Protein AF-A0A918D0B2-F1 (afdb_monomer)

Organism: NCBI:txid1004261

Secondary structure (DSSP, 8-state):
--HHHHHHHHHHHHHHHHHHTT-SS--HHHHHHHHHHHHHHHHHHHHHHHHHT--

Foldseek 3Di:
DCLVVVLVVLVVLLVVLVVVLPDPPDDPVVNVVSVVVNVVSVVVNVVSCVVVVPD

Radius of gyration: 12.88 Å; Cα contacts (8 Å, |Δi|>4): 24; chains: 1; bounding box: 32×18×32 Å

Structure (mmCIF, N/CA/C/O backbone):
data_AF-A0A918D0B2-F1
#
_entry.id   AF-A0A918D0B2-F1
#
loop_
_atom_site.group_PDB
_atom_site.id
_atom_site.type_symbol
_atom_site.label_atom_id
_atom_site.label_alt_id
_atom_site.label_comp_id
_atom_site.label_asym_id
_atom_site.label_entity_id
_atom_site.label_seq_id
_atom_site.pdbx_PDB_ins_code
_atom_site.Cartn_x
_atom_site.Cartn_y
_atom_site.Cartn_z
_atom_site.occupancy
_atom_site.B_iso_or_equiv
_atom_site.auth_seq_id
_atom_site.auth_comp_id
_atom_site.auth_asym_id
_atom_site.auth_atom_id
_atom_site.pdbx_PDB_model_num
ATOM 1 N N . MET A 1 1 ? -13.019 12.299 17.566 1.00 50.19 1 MET A N 1
ATOM 2 C CA . MET A 1 1 ? -12.925 12.587 16.114 1.00 50.19 1 MET A CA 1
ATOM 3 C C . MET A 1 1 ? -11.499 12.365 15.562 1.00 50.19 1 MET A C 1
ATOM 5 O O . MET A 1 1 ? -11.104 13.041 14.631 1.00 50.19 1 MET A O 1
ATOM 9 N N . LEU A 1 2 ? -10.724 11.402 16.093 1.00 53.69 2 LEU A N 1
ATOM 10 C CA . LEU A 1 2 ? -9.402 11.001 15.558 1.00 53.69 2 LEU A CA 1
ATOM 11 C C . LEU A 1 2 ? -9.502 9.791 14.605 1.00 53.69 2 LEU A C 1
ATOM 13 O O . LEU A 1 2 ? -8.686 9.626 13.707 1.00 53.69 2 LEU A O 1
ATOM 17 N N . PHE A 1 3 ? -10.564 8.989 14.741 1.00 62.62 3 PHE A N 1
ATOM 18 C CA . PHE A 1 3 ? -10.811 7.777 13.951 1.00 62.62 3 PHE A CA 1
ATOM 19 C C . PHE A 1 3 ? -11.001 8.029 12.453 1.00 62.62 3 PHE A C 1
ATOM 21 O O . PHE A 1 3 ? -10.452 7.304 11.629 1.00 62.62 3 PHE A O 1
ATOM 28 N N . SER A 1 4 ? -11.710 9.105 12.093 1.00 73.81 4 SER A N 1
ATOM 29 C CA . SER A 1 4 ? -11.818 9.525 10.693 1.00 73.81 4 SER A CA 1
ATOM 30 C C . SER A 1 4 ? -10.458 9.885 10.100 1.00 73.81 4 SER A C 1
ATOM 32 O O . SER A 1 4 ? -10.321 9.778 8.886 1.00 73.81 4 SER A O 1
ATOM 34 N N . LEU A 1 5 ? -9.506 10.374 10.899 1.00 87.25 5 LEU A N 1
ATOM 35 C CA . LEU A 1 5 ? -8.236 10.853 10.371 1.00 87.25 5 LEU A CA 1
ATOM 36 C C . LEU A 1 5 ? -7.350 9.668 9.994 1.00 87.25 5 LEU A C 1
ATOM 38 O O . LEU A 1 5 ? -6.990 9.560 8.830 1.00 87.25 5 LEU A O 1
ATOM 42 N N . LYS A 1 6 ? -7.154 8.711 10.914 1.00 89.56 6 LYS A N 1
ATOM 43 C CA . LYS A 1 6 ? -6.366 7.499 10.640 1.00 89.56 6 LYS A CA 1
ATOM 44 C C . LYS A 1 6 ? -6.925 6.685 9.468 1.00 89.56 6 LYS A C 1
ATOM 46 O O . LYS A 1 6 ? -6.180 6.264 8.590 1.00 89.56 6 LYS A O 1
ATOM 51 N N . TYR A 1 7 ? -8.247 6.507 9.4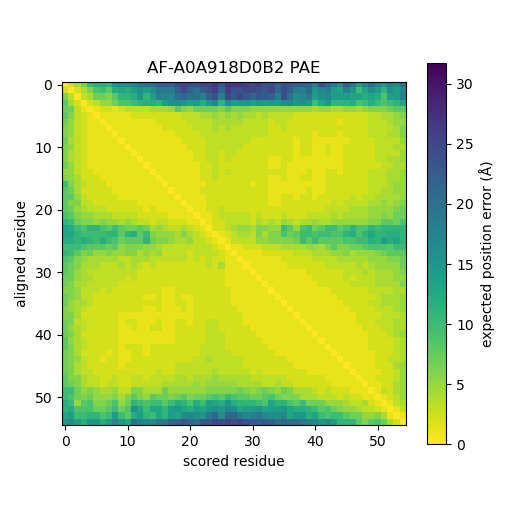07 1.00 89.94 7 TYR A N 1
ATOM 52 C CA . TYR A 1 7 ? -8.873 5.805 8.282 1.00 89.94 7 TYR A CA 1
ATOM 53 C C . TYR A 1 7 ? -8.636 6.529 6.946 1.00 89.94 7 TYR A C 1
ATOM 55 O O . TYR A 1 7 ? -8.314 5.896 5.943 1.00 89.94 7 TYR A O 1
ATOM 63 N N . LYS A 1 8 ? -8.753 7.865 6.928 1.00 91.00 8 LYS A N 1
ATOM 64 C CA . LYS A 1 8 ? -8.465 8.675 5.734 1.00 91.00 8 LYS A CA 1
ATOM 65 C C . LYS A 1 8 ? -6.990 8.602 5.342 1.00 91.00 8 LYS A C 1
ATOM 67 O O . LYS A 1 8 ? -6.706 8.466 4.159 1.00 91.00 8 LYS A O 1
ATOM 72 N N . GLU A 1 9 ? -6.073 8.650 6.304 1.00 94.81 9 GLU A N 1
ATOM 73 C CA . GLU A 1 9 ? -4.630 8.508 6.070 1.00 94.81 9 GLU A CA 1
ATOM 74 C C . GLU A 1 9 ? -4.305 7.169 5.403 1.00 94.81 9 GLU A C 1
ATOM 76 O O . GLU A 1 9 ? -3.621 7.146 4.380 1.00 94.81 9 GLU A O 1
ATOM 81 N N . LEU A 1 10 ? -4.860 6.065 5.914 1.00 94.88 10 LEU A N 1
ATOM 82 C CA . LEU A 1 10 ? -4.666 4.742 5.321 1.00 94.88 10 LEU A CA 1
ATOM 83 C C . LE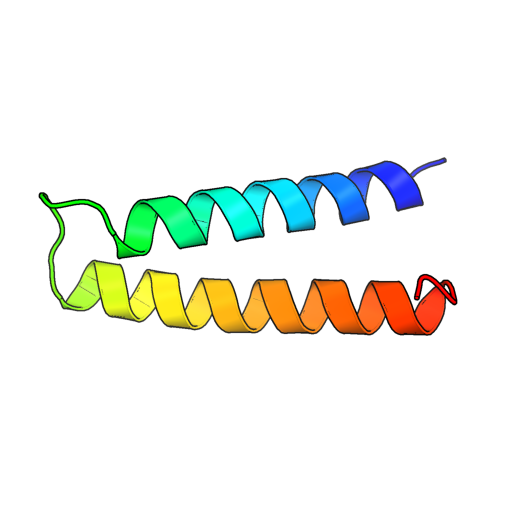U A 1 10 ? -5.257 4.643 3.910 1.00 94.88 10 LEU A C 1
ATOM 85 O O . LEU A 1 10 ? -4.631 4.059 3.030 1.00 94.88 10 LEU A O 1
ATOM 89 N N . GLN A 1 11 ? -6.422 5.245 3.657 1.00 94.44 11 GLN A N 1
ATOM 90 C CA . GLN A 1 11 ? -7.018 5.274 2.315 1.00 94.44 11 GLN A CA 1
ATOM 91 C C . GLN A 1 11 ? -6.180 6.097 1.322 1.00 94.44 11 GLN A C 1
ATOM 93 O O . GLN A 1 11 ? -5.968 5.662 0.188 1.00 94.44 11 GLN A O 1
ATOM 98 N N . ILE A 1 12 ? -5.649 7.250 1.743 1.00 96.50 12 ILE A N 1
ATOM 99 C CA . ILE A 1 12 ? -4.739 8.071 0.926 1.00 96.50 12 ILE A CA 1
ATOM 100 C C . ILE A 1 12 ? -3.455 7.296 0.622 1.00 96.50 12 ILE A C 1
ATOM 102 O O . ILE A 1 12 ? -3.001 7.270 -0.526 1.00 96.50 12 ILE A O 1
ATOM 106 N N . LEU A 1 13 ? -2.883 6.634 1.630 1.00 96.75 13 LEU A N 1
ATOM 107 C CA . LEU A 1 13 ? -1.684 5.820 1.467 1.00 96.75 13 LEU A CA 1
ATOM 108 C C . LEU A 1 13 ? -1.938 4.639 0.521 1.00 96.75 13 LEU A C 1
ATOM 110 O O . LEU A 1 13 ? -1.155 4.426 -0.402 1.00 96.75 13 LEU A O 1
ATOM 114 N N . LYS A 1 14 ? -3.060 3.926 0.687 1.00 96.69 14 LYS A N 1
ATOM 115 C CA . LYS A 1 14 ? -3.489 2.836 -0.201 1.00 96.69 14 LYS A CA 1
ATOM 116 C C . LYS A 1 14 ? -3.559 3.304 -1.652 1.00 96.69 14 LYS A C 1
ATOM 118 O O . LYS A 1 14 ? -2.980 2.666 -2.528 1.00 96.69 14 LYS A O 1
ATOM 123 N N . HIS A 1 15 ? -4.221 4.432 -1.901 1.00 96.19 15 HIS A N 1
ATOM 124 C CA . HIS A 1 15 ? -4.350 4.992 -3.244 1.00 96.19 15 HIS A CA 1
ATOM 125 C C . HIS A 1 15 ? -2.996 5.418 -3.832 1.00 96.19 15 HIS A 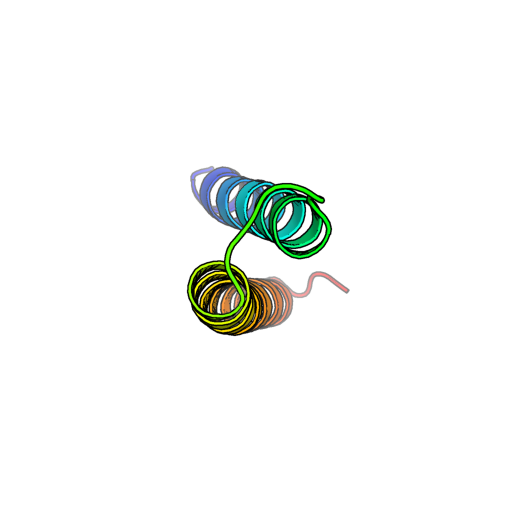C 1
ATOM 127 O O . HIS A 1 15 ? -2.700 5.139 -4.992 1.00 96.19 15 HIS A O 1
ATOM 133 N N . SER A 1 16 ? -2.138 6.032 -3.016 1.00 96.62 16 SER A N 1
ATOM 134 C CA . SER A 1 16 ? -0.796 6.446 -3.440 1.00 96.62 16 SER A CA 1
ATOM 135 C C . SER A 1 16 ? 0.071 5.245 -3.827 1.00 96.62 16 SER A C 1
ATOM 137 O O . SER A 1 16 ? 0.750 5.275 -4.850 1.00 96.62 16 SER A O 1
ATOM 139 N N . LEU A 1 17 ? 0.003 4.156 -3.056 1.00 96.69 17 LEU A N 1
ATOM 140 C CA . LEU A 1 17 ? 0.724 2.918 -3.353 1.00 96.69 17 LEU A CA 1
ATOM 141 C C . LEU A 1 17 ? 0.195 2.240 -4.620 1.00 96.69 17 LEU A C 1
ATOM 143 O O . LEU A 1 17 ? 0.992 1.774 -5.426 1.00 96.69 17 LEU A O 1
ATOM 147 N N . GLN A 1 18 ? -1.125 2.240 -4.841 1.00 96.06 18 GLN A N 1
ATOM 148 C CA . GLN A 1 18 ? -1.720 1.762 -6.096 1.00 96.06 18 GLN A CA 1
ATOM 149 C C . GLN A 1 18 ? -1.221 2.548 -7.314 1.00 96.06 18 GLN A C 1
ATOM 151 O O . GLN A 1 18 ? -1.008 1.961 -8.370 1.00 96.06 18 GLN A O 1
ATOM 156 N N . TYR A 1 19 ? -1.005 3.857 -7.173 1.00 95.38 19 TYR A N 1
ATOM 157 C CA . TYR A 1 19 ? -0.394 4.656 -8.229 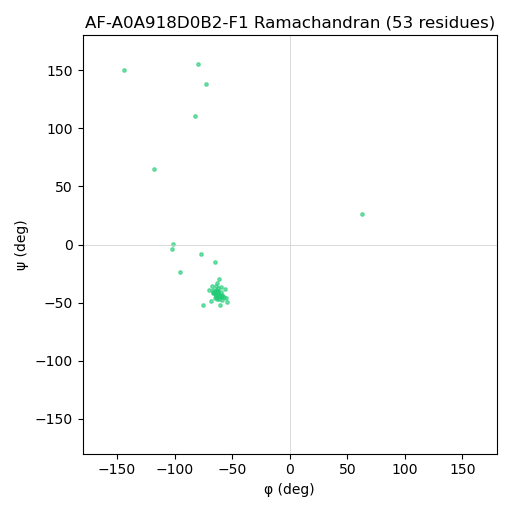1.00 95.38 19 TYR A CA 1
ATOM 158 C C . TYR A 1 19 ? 1.086 4.290 -8.430 1.00 95.38 19 TYR A C 1
ATOM 160 O O . TYR A 1 19 ? 1.499 4.022 -9.561 1.00 95.38 19 TYR A O 1
ATOM 168 N N . TYR A 1 20 ? 1.881 4.210 -7.356 1.00 92.62 20 TYR A N 1
ATOM 169 C CA . TYR A 1 20 ? 3.320 3.946 -7.462 1.00 92.62 20 TYR A CA 1
ATOM 170 C C . TYR A 1 20 ? 3.658 2.592 -8.083 1.00 92.62 20 TYR A C 1
ATOM 172 O O . TYR A 1 20 ? 4.521 2.551 -8.956 1.00 92.62 20 TYR A O 1
ATOM 180 N N . ILE A 1 21 ? 2.892 1.536 -7.802 1.00 93.5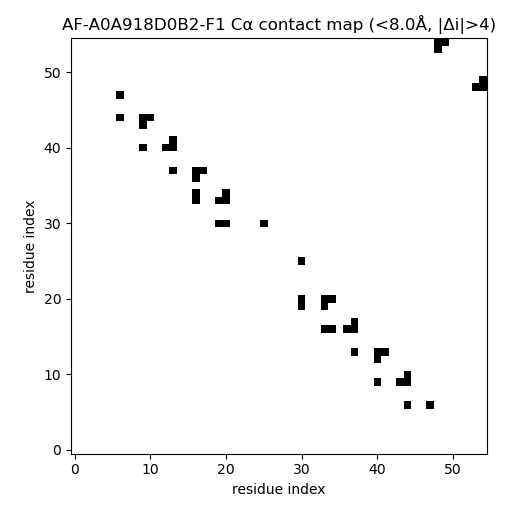6 21 ILE A N 1
ATOM 181 C CA . ILE A 1 21 ? 3.127 0.226 -8.434 1.00 93.56 21 ILE A CA 1
ATOM 182 C C . ILE A 1 21 ? 2.892 0.223 -9.957 1.00 93.56 21 ILE A C 1
ATOM 184 O O . ILE A 1 21 ? 3.284 -0.731 -10.627 1.00 93.56 21 ILE A O 1
ATOM 188 N N . THR A 1 22 ? 2.231 1.252 -10.507 1.00 93.06 22 THR A N 1
ATOM 189 C CA . THR A 1 22 ? 1.958 1.394 -11.951 1.00 93.06 22 THR A CA 1
ATOM 190 C C . THR A 1 22 ? 2.891 2.379 -12.656 1.00 93.06 22 THR A C 1
ATOM 192 O O . THR A 1 22 ? 2.808 2.532 -13.877 1.00 93.06 22 THR A O 1
ATOM 195 N N . ARG A 1 23 ? 3.784 3.061 -11.923 1.00 93.06 23 ARG A N 1
ATOM 196 C CA . ARG A 1 23 ? 4.643 4.096 -12.508 1.00 93.06 23 ARG A CA 1
ATOM 197 C C . ARG A 1 23 ? 5.729 3.471 -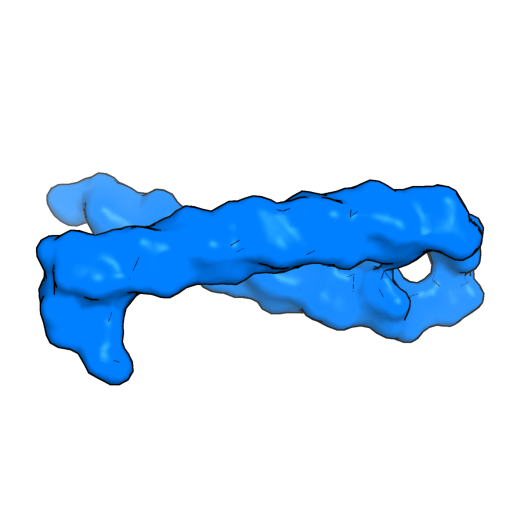13.387 1.00 93.06 23 ARG A C 1
ATOM 199 O O . ARG A 1 23 ? 6.362 2.484 -13.031 1.00 93.06 23 ARG A O 1
ATOM 206 N N . THR A 1 24 ? 5.972 4.081 -14.543 1.00 84.31 24 THR A N 1
ATOM 207 C CA . THR A 1 24 ? 6.866 3.547 -15.586 1.00 84.31 24 THR A CA 1
ATOM 208 C C . THR A 1 24 ? 8.360 3.716 -15.286 1.00 84.31 24 THR A C 1
ATOM 210 O O . THR A 1 24 ? 9.187 3.160 -16.001 1.00 84.31 24 THR A O 1
ATOM 213 N N . ASN A 1 25 ? 8.718 4.453 -14.229 1.00 88.62 25 ASN A N 1
ATOM 214 C CA . ASN A 1 25 ? 10.098 4.729 -13.822 1.00 88.62 25 ASN A CA 1
ATOM 215 C C . ASN A 1 25 ? 10.387 4.149 -12.428 1.00 88.62 25 ASN A C 1
ATOM 217 O O . ASN A 1 25 ? 10.561 4.883 -11.454 1.00 88.62 25 ASN A O 1
ATOM 221 N N . SER A 1 26 ? 10.342 2.826 -12.297 1.00 88.12 26 SER A N 1
ATOM 222 C CA . SER A 1 26 ? 10.602 2.130 -11.031 1.00 88.12 26 SER A CA 1
ATOM 223 C C . SER A 1 26 ? 11.331 0.829 -11.247 1.00 88.12 26 SER A C 1
ATOM 225 O O . SER A 1 26 ? 11.175 0.179 -12.282 1.00 88.12 26 SER A O 1
ATOM 227 N N . THR A 1 27 ? 12.128 0.442 -10.256 1.00 91.81 27 THR A N 1
ATOM 228 C CA . THR A 1 27 ? 12.772 -0.864 -10.289 1.00 91.81 27 THR A CA 1
ATOM 229 C C . THR A 1 27 ? 11.782 -1.945 -9.866 1.00 91.81 27 THR A C 1
ATOM 231 O O . THR A 1 27 ? 10.828 -1.695 -9.130 1.00 91.81 27 THR A O 1
ATOM 234 N N . VAL A 1 28 ? 12.025 -3.182 -10.305 1.00 90.38 28 VAL A N 1
ATOM 235 C CA . VAL A 1 28 ? 11.228 -4.343 -9.874 1.00 90.38 28 VAL A CA 1
ATOM 236 C C . VAL A 1 28 ? 11.229 -4.467 -8.349 1.00 90.38 28 VAL A C 1
ATOM 238 O O . VAL A 1 28 ? 10.193 -4.757 -7.760 1.00 90.38 28 VAL A O 1
ATOM 241 N N . LYS A 1 29 ? 12.370 -4.183 -7.709 1.00 93.81 29 LYS A N 1
ATOM 242 C CA . LYS A 1 29 ? 12.507 -4.211 -6.253 1.00 93.81 29 LYS A CA 1
ATOM 243 C C . LYS A 1 29 ? 11.608 -3.172 -5.576 1.00 93.81 29 LYS A C 1
ATOM 245 O O . LYS A 1 29 ? 10.892 -3.533 -4.647 1.00 93.81 29 LYS A O 1
ATOM 250 N N . ASP A 1 30 ?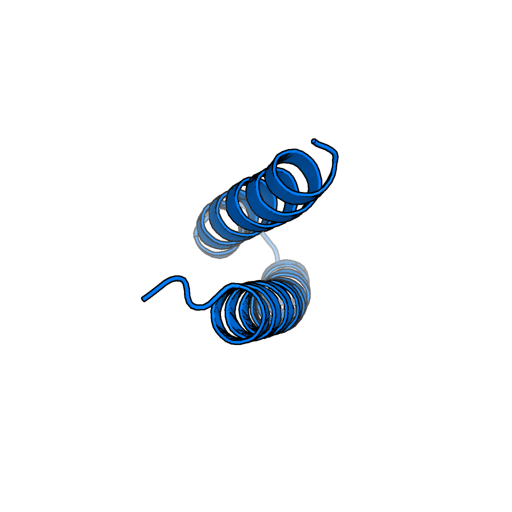 11.597 -1.932 -6.069 1.00 92.62 30 ASP A N 1
ATOM 251 C CA . ASP A 1 30 ? 10.729 -0.875 -5.525 1.00 92.62 30 ASP A CA 1
ATOM 252 C C . ASP A 1 30 ? 9.253 -1.276 -5.643 1.00 92.62 30 ASP A C 1
ATOM 254 O O . ASP A 1 30 ? 8.502 -1.189 -4.675 1.00 92.62 30 ASP A O 1
ATOM 258 N N . ILE A 1 31 ? 8.852 -1.813 -6.801 1.00 94.88 31 ILE A N 1
ATOM 259 C CA . ILE A 1 31 ? 7.479 -2.283 -7.037 1.00 94.88 31 ILE A CA 1
ATOM 260 C C . ILE A 1 31 ? 7.114 -3.426 -6.077 1.00 94.88 31 ILE A C 1
ATOM 262 O O . ILE A 1 31 ? 5.986 -3.491 -5.589 1.00 94.88 31 ILE A O 1
ATOM 266 N N . GLU A 1 32 ? 8.032 -4.355 -5.800 1.00 95.81 32 GLU A N 1
ATOM 267 C CA . GLU A 1 32 ? 7.788 -5.437 -4.842 1.00 95.81 32 GLU A CA 1
ATOM 268 C C . GLU A 1 32 ? 7.640 -4.934 -3.402 1.00 95.81 32 GLU A C 1
ATOM 270 O O . GLU A 1 32 ? 6.774 -5.422 -2.670 1.00 95.81 32 GLU A O 1
ATOM 275 N N . GLU A 1 33 ? 8.467 -3.978 -2.979 1.00 95.56 33 GLU A N 1
ATOM 276 C CA . GLU A 1 33 ? 8.362 -3.346 -1.660 1.00 95.56 33 GLU A CA 1
ATOM 277 C C . GLU A 1 33 ? 7.042 -2.568 -1.525 1.00 95.56 33 GLU A C 1
ATOM 279 O O . GLU A 1 33 ? 6.316 -2.740 -0.541 1.00 95.56 33 GLU A O 1
ATOM 284 N N . GLU A 1 34 ? 6.663 -1.806 -2.552 1.00 96.19 34 GLU A N 1
ATOM 285 C CA . GLU A 1 34 ? 5.397 -1.070 -2.615 1.00 96.19 34 GLU A CA 1
ATOM 286 C C . GLU A 1 34 ? 4.178 -2.002 -2.603 1.00 96.19 34 GLU A C 1
ATOM 288 O O . GLU A 1 34 ? 3.203 -1.724 -1.905 1.00 96.19 34 GLU A O 1
ATOM 293 N N . LYS A 1 35 ? 4.232 -3.145 -3.301 1.00 96.44 35 LYS A N 1
ATOM 294 C CA . LYS A 1 35 ? 3.172 -4.168 -3.261 1.00 96.44 35 LYS A CA 1
ATOM 295 C C . LYS A 1 35 ? 3.010 -4.779 -1.872 1.00 96.44 35 LYS A C 1
ATOM 297 O O . LYS A 1 35 ? 1.879 -4.956 -1.418 1.00 96.44 35 LYS A O 1
ATOM 302 N N . ARG A 1 36 ? 4.115 -5.088 -1.182 1.00 97.12 36 ARG A N 1
ATOM 303 C CA . ARG A 1 36 ? 4.071 -5.594 0.203 1.00 97.12 36 ARG A CA 1
ATOM 304 C C . ARG A 1 36 ? 3.459 -4.560 1.144 1.00 97.12 36 ARG A C 1
ATOM 306 O O . ARG A 1 36 ? 2.636 -4.911 1.988 1.00 97.12 36 ARG A O 1
ATOM 313 N N . LEU A 1 37 ? 3.822 -3.289 0.976 1.00 97.19 37 LEU A N 1
ATOM 314 C CA . LEU A 1 37 ? 3.255 -2.206 1.772 1.00 97.19 37 LEU A CA 1
ATOM 315 C C . LEU A 1 37 ? 1.763 -1.997 1.467 1.00 97.19 37 LEU A C 1
ATOM 317 O O . LEU A 1 37 ? 0.974 -1.833 2.395 1.00 97.19 37 LEU A O 1
ATOM 321 N N . LEU A 1 38 ? 1.358 -2.079 0.195 1.00 97.88 38 LEU A N 1
ATOM 322 C CA . LEU A 1 38 ? -0.043 -1.984 -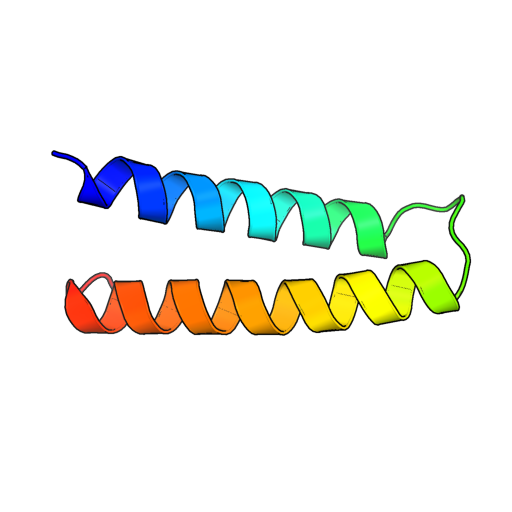0.221 1.00 97.88 38 LEU A CA 1
ATOM 323 C C . LEU A 1 38 ? -0.903 -3.084 0.408 1.00 97.88 38 LEU A C 1
ATOM 325 O O . LEU A 1 38 ? -2.022 -2.797 0.837 1.00 97.88 38 LEU A O 1
ATOM 329 N N . ALA A 1 39 ? -0.390 -4.316 0.484 1.00 97.50 39 ALA A N 1
ATOM 330 C CA . ALA A 1 39 ? -1.079 -5.422 1.146 1.00 97.50 39 ALA A CA 1
ATOM 331 C C . ALA A 1 39 ? -1.317 -5.106 2.630 1.00 97.50 39 ALA A C 1
ATOM 333 O O . ALA A 1 39 ? -2.461 -5.077 3.071 1.00 97.50 39 ALA A O 1
ATOM 334 N N . LYS A 1 40 ? -0.262 -4.714 3.356 1.00 97.44 40 LYS A N 1
ATOM 335 C CA . LYS A 1 40 ? -0.355 -4.352 4.778 1.00 97.44 40 LYS A CA 1
ATOM 336 C C . LYS A 1 40 ? -1.359 -3.223 5.043 1.00 97.44 40 LYS A C 1
ATOM 338 O O . LYS A 1 40 ? -2.154 -3.306 5.972 1.00 97.44 40 LYS A O 1
ATOM 343 N N . VAL A 1 41 ? -1.323 -2.165 4.233 1.00 96.88 41 VAL A N 1
ATOM 344 C CA . VAL A 1 41 ? -2.253 -1.030 4.367 1.00 96.88 41 VAL A CA 1
ATOM 345 C C . VAL A 1 41 ? -3.684 -1.453 4.031 1.00 96.88 41 VAL A C 1
ATOM 347 O O . VAL A 1 41 ? -4.627 -0.969 4.650 1.00 96.88 41 VAL A O 1
ATOM 350 N N . THR A 1 42 ? -3.862 -2.353 3.062 1.00 96.12 42 THR A N 1
ATOM 351 C CA . THR A 1 42 ? -5.184 -2.886 2.717 1.00 96.12 42 THR A CA 1
ATOM 352 C C . THR A 1 42 ? -5.764 -3.692 3.872 1.00 96.12 42 THR A C 1
ATOM 354 O O . THR A 1 42 ? -6.909 -3.438 4.234 1.00 96.12 42 THR A O 1
ATOM 357 N N . ASP A 1 43 ? -4.975 -4.571 4.489 1.00 96.38 43 ASP A N 1
ATOM 358 C CA . ASP A 1 43 ? -5.410 -5.358 5.646 1.00 96.38 43 ASP A CA 1
ATOM 359 C C . ASP A 1 43 ? -5.825 -4.446 6.813 1.00 96.38 43 ASP A C 1
ATOM 361 O O . ASP A 1 43 ? -6.914 -4.602 7.359 1.00 96.38 43 ASP A O 1
ATOM 365 N N . GLU A 1 44 ? -5.036 -3.408 7.122 1.00 94.94 44 GLU A N 1
ATOM 366 C CA . GLU A 1 44 ? -5.368 -2.450 8.191 1.00 94.94 44 GLU A CA 1
ATOM 367 C C . GLU A 1 44 ? -6.654 -1.653 7.889 1.00 94.94 44 GLU A C 1
ATOM 369 O O . GLU A 1 44 ? -7.454 -1.377 8.787 1.00 94.94 44 GLU A O 1
ATOM 374 N N . VAL A 1 45 ? -6.901 -1.306 6.619 1.00 93.06 45 VAL A N 1
ATOM 375 C CA . VAL A 1 45 ? -8.159 -0.669 6.192 1.00 93.06 45 VAL A CA 1
ATOM 376 C C . VAL A 1 45 ? -9.353 -1.601 6.396 1.00 93.06 45 VAL A C 1
ATOM 378 O O . VAL A 1 45 ? -10.393 -1.141 6.871 1.00 93.06 45 VAL A O 1
ATOM 381 N N . GLU A 1 46 ? -9.230 -2.879 6.037 1.00 92.38 46 GLU A N 1
ATOM 382 C CA . GLU A 1 46 ? -10.317 -3.854 6.189 1.00 92.38 46 GLU A CA 1
ATOM 383 C C . GLU A 1 46 ? -10.583 -4.187 7.666 1.00 92.38 46 GLU A C 1
ATOM 385 O O . GLU A 1 46 ? -11.743 -4.229 8.083 1.00 92.38 46 GLU A O 1
ATOM 390 N N . GLU A 1 47 ? -9.543 -4.303 8.497 1.00 91.56 47 GLU A N 1
ATOM 391 C CA . GLU A 1 47 ? -9.694 -4.426 9.953 1.00 91.56 47 GLU A CA 1
ATOM 392 C C . GLU A 1 47 ? -10.441 -3.224 10.542 1.00 91.56 47 GLU A C 1
ATOM 394 O O . GLU A 1 47 ? -11.368 -3.385 11.343 1.00 91.56 47 GLU A O 1
ATOM 399 N N . MET A 1 48 ? -10.092 -2.004 10.113 1.00 89.25 48 MET A N 1
ATOM 400 C CA . MET A 1 48 ? -10.816 -0.802 10.519 1.00 89.25 48 MET A CA 1
ATOM 401 C C . MET A 1 48 ? -12.278 -0.849 10.076 1.00 89.25 48 MET A C 1
ATOM 403 O O . MET A 1 48 ? -13.157 -0.611 10.901 1.00 89.25 48 MET A O 1
ATOM 407 N N . LYS A 1 49 ? -12.574 -1.201 8.822 1.00 87.19 49 LYS A N 1
ATOM 408 C CA . LYS A 1 49 ? -13.964 -1.334 8.359 1.00 87.19 49 LYS A CA 1
ATOM 409 C C . LYS A 1 49 ? -14.774 -2.303 9.221 1.00 87.19 49 LYS A C 1
ATOM 411 O O . LYS A 1 49 ? -15.871 -1.943 9.650 1.00 87.19 49 LYS A O 1
ATOM 416 N N . GLY A 1 50 ? -14.204 -3.469 9.538 1.00 86.94 50 GLY A N 1
ATOM 417 C CA . GLY A 1 50 ? -14.825 -4.471 10.405 1.00 86.94 50 GLY A CA 1
ATOM 418 C C . GLY A 1 50 ? -15.093 -3.956 11.821 1.00 86.94 50 GLY A C 1
ATOM 419 O O . GLY A 1 50 ? -16.194 -4.133 12.339 1.00 86.94 50 GLY A O 1
ATOM 420 N N . MET A 1 51 ? -14.135 -3.246 12.424 1.00 82.50 51 MET A N 1
ATOM 421 C CA . MET A 1 51 ? -14.304 -2.645 13.754 1.00 82.50 51 MET A CA 1
ATOM 422 C C . MET A 1 51 ? -15.406 -1.578 13.808 1.00 82.50 51 MET A C 1
ATOM 424 O O . MET A 1 51 ? -16.057 -1.430 14.841 1.00 82.50 51 MET A O 1
ATOM 428 N N . TYR A 1 52 ? -15.618 -0.828 12.723 1.00 76.19 52 TYR A N 1
ATOM 429 C CA . TYR A 1 52 ? -16.582 0.281 12.691 1.00 76.19 52 TYR A CA 1
ATOM 430 C C . TYR A 1 52 ? -17.913 -0.066 12.011 1.00 76.19 52 TYR A C 1
ATOM 432 O O . TYR A 1 52 ? -18.774 0.807 11.913 1.00 76.19 52 TYR A O 1
ATOM 440 N N . GLY A 1 53 ? -18.095 -1.302 11.534 1.00 77.75 53 GLY A N 1
ATOM 441 C CA . GLY A 1 53 ? -19.293 -1.704 10.789 1.00 77.75 53 GLY A CA 1
ATOM 442 C C . GLY A 1 53 ? -19.469 -0.944 9.468 1.00 77.75 53 GLY A C 1
ATOM 443 O O . GLY A 1 53 ? -20.594 -0.752 9.008 1.00 77.75 53 GLY A O 1
ATOM 444 N N . ILE A 1 54 ? -18.369 -0.469 8.879 1.00 70.69 54 ILE A N 1
ATOM 445 C CA . I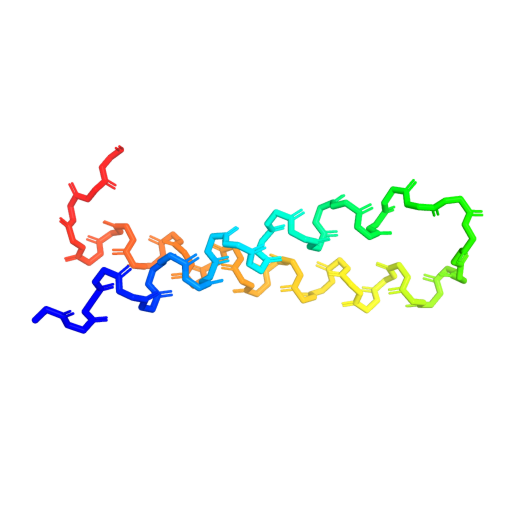LE A 1 54 ? -18.374 0.212 7.582 1.00 70.69 54 ILE A CA 1
ATOM 446 C C . ILE A 1 54 ? -18.389 -0.890 6.518 1.00 70.69 54 ILE A C 1
ATOM 448 O O . ILE A 1 54 ? -17.412 -1.626 6.392 1.00 70.69 54 ILE A O 1
ATOM 452 N N . SER A 1 55 ? -19.510 -1.020 5.804 1.00 60.03 55 SER A N 1
ATOM 453 C CA . SER A 1 55 ? -19.687 -1.959 4.681 1.00 60.03 55 SER A CA 1
ATOM 454 C C . SER A 1 55 ? -19.370 -1.306 3.342 1.00 60.03 55 SER A C 1
ATOM 456 O O . SER A 1 55 ? -19.601 -0.082 3.211 1.00 60.03 55 SER A O 1
#

pLDDT: mean 89.33, std 11.03, range [50.19, 97.88]

Sequence (55 aa):
MLFSLKYKELQILKHSLQYYITRTNSTVKDIEEEKRLLAKVTDEVEEMKGMYGIS

Solvent-accessible surface area (backbone atoms only — not comparable to full-atom values): 3166 Å² total; per-residue (Å²): 133,63,66,68,50,57,55,49,51,43,51,52,50,37,54,51,34,60,49,58,61,68,50,91,88,66,53,73,66,55,38,51,54,39,50,54,50,34,49,56,40,48,51,55,51,51,53,49,26,63,76,69,72,58,128

Nearest PDB structures (foldseek):
  7xnj-assembly1_A  TM=8.695E-01  e=3.926E+00  Pseudomonas aeruginosa PAO1
  6dkm-assembly2_C  TM=8.608E-01  e=5.089E+00  synthetic construct
  6dkm-assembly1_A  TM=8.766E-01  e=5.089E+00  synthetic construct
  3mq1-assembly1_A  TM=8.889E-01  e=8.014E+00  Dermatophagoides pteronyssinus

Mean predicted aligned error: 4.49 Å